Protein AF-A0A838T3E6-F1 (afdb_monomer_lite)

Radius of gyration: 17.95 Å; chains: 1; bounding box: 44×39×53 Å

Sequence (162 aa):
MADTSLSVRGGIWSLLRYSADQRGIPEKSTWYDLVNPKTDVSGIANLKAVFGSNFITTTMRNWTAANYMDDAGVPNTPAAFTHPSWNTRSVETFVNGTGGNPGTTFPLKTTPLLTAPVTATLADGGAAYLRFAVDAGKVGGATVKGPAALPSTFSIIVIRTK

Foldseek 3Di:
DDDPDPVSVVVVVLLLLLLLVVQPDDSVVLVCQLVDDDPPQDDVSSVCVRSHVCCQQQSLVLSQQLLDPEPPQAPPDDPSSHRVVDDQQVVCQVVVPPPPDNDDDRPQDEAEDDPDDDDDDADRSGDHHYDYDADPPGDDDDDDDDPDPDDPSDDDDDGDRD

pLDDT: mean 86.21, std 12.11, range [39.0, 97.0]

Structure (mmCIF, N/CA/C/O backbone):
data_AF-A0A838T3E6-F1
#
_entry.id   AF-A0A838T3E6-F1
#
loop_
_atom_site.group_PDB
_atom_site.id
_atom_site.type_symbol
_atom_site.label_atom_id
_atom_site.label_alt_id
_atom_site.label_comp_id
_atom_site.label_asym_id
_atom_site.label_entity_id
_atom_site.label_seq_id
_atom_site.pdbx_PDB_ins_code
_atom_site.Cartn_x
_atom_site.Cartn_y
_atom_site.Cartn_z
_atom_site.occupancy
_atom_site.B_iso_or_equiv
_atom_site.auth_seq_id
_atom_site.auth_comp_id
_atom_site.auth_asym_id
_atom_site.auth_atom_id
_atom_site.pdbx_PDB_model_num
ATOM 1 N N . MET A 1 1 ? 6.193 13.647 17.504 1.00 41.47 1 MET A N 1
ATOM 2 C CA . MET A 1 1 ? 4.887 14.250 17.152 1.00 41.47 1 MET A CA 1
ATOM 3 C C . MET A 1 1 ? 4.511 13.748 15.767 1.00 41.47 1 MET A C 1
ATOM 5 O O . MET A 1 1 ? 5.421 13.586 14.964 1.00 41.47 1 MET A O 1
ATOM 9 N N . ALA A 1 2 ? 3.242 13.426 15.502 1.00 57.50 2 ALA A N 1
ATOM 10 C CA . ALA A 1 2 ? 2.825 13.003 14.163 1.00 57.50 2 ALA A CA 1
ATOM 11 C C . ALA A 1 2 ? 2.948 14.182 13.182 1.00 57.50 2 ALA A C 1
ATOM 13 O O . ALA A 1 2 ? 2.547 15.295 13.525 1.00 57.50 2 ALA A O 1
ATOM 14 N N . ASP A 1 3 ? 3.518 13.944 12.001 1.00 61.69 3 ASP A N 1
ATOM 15 C CA . ASP A 1 3 ? 3.603 14.935 10.925 1.00 61.69 3 ASP A CA 1
ATOM 16 C C . ASP A 1 3 ? 2.181 15.350 10.506 1.00 61.69 3 ASP A C 1
ATOM 18 O O . ASP A 1 3 ? 1.316 14.511 10.247 1.00 61.69 3 ASP A O 1
ATOM 22 N N . THR A 1 4 ? 1.913 16.656 10.526 1.00 68.88 4 THR A N 1
ATOM 23 C CA . THR A 1 4 ? 0.579 17.229 10.318 1.00 68.88 4 THR A CA 1
ATOM 24 C C . THR A 1 4 ? 0.317 17.654 8.878 1.00 68.88 4 THR A C 1
ATOM 26 O O . THR A 1 4 ? -0.774 18.172 8.609 1.00 68.88 4 THR A O 1
ATOM 29 N N . SER A 1 5 ? 1.271 17.438 7.967 1.00 80.94 5 SER A N 1
ATOM 30 C CA . SER A 1 5 ? 1.135 17.797 6.558 1.00 80.94 5 SER A CA 1
ATOM 31 C C . SER A 1 5 ? -0.080 17.125 5.910 1.00 80.94 5 SER A C 1
ATOM 33 O O . SER A 1 5 ? -0.474 16.004 6.251 1.00 80.94 5 SER A O 1
ATOM 35 N N . LEU A 1 6 ? -0.693 17.823 4.950 1.00 72.31 6 LEU A N 1
ATOM 36 C CA . LEU A 1 6 ? -1.863 17.321 4.226 1.00 72.31 6 LEU A CA 1
ATOM 37 C C . LEU A 1 6 ? -1.560 15.985 3.533 1.00 72.31 6 LEU A C 1
ATOM 39 O O . LEU A 1 6 ? -2.392 15.082 3.547 1.00 72.31 6 LEU A O 1
ATOM 43 N N . SER A 1 7 ? -0.343 15.836 3.008 1.00 77.25 7 SER A N 1
ATOM 44 C CA . SER A 1 7 ? 0.131 14.618 2.354 1.00 77.25 7 SER A CA 1
ATOM 45 C C . SER A 1 7 ? 0.144 13.416 3.302 1.00 77.25 7 SER A C 1
ATOM 47 O O . SER A 1 7 ? -0.341 12.346 2.941 1.00 77.25 7 SER A O 1
ATOM 49 N N . VAL A 1 8 ? 0.635 13.587 4.536 1.00 81.06 8 VAL A N 1
ATOM 50 C CA . VAL A 1 8 ? 0.652 12.508 5.537 1.00 81.06 8 VAL A CA 1
ATOM 51 C C . VAL A 1 8 ? -0.767 12.141 5.967 1.00 81.06 8 VAL A C 1
ATOM 53 O O . VAL A 1 8 ? -1.098 10.959 6.048 1.00 81.06 8 VAL A O 1
ATOM 56 N N . ARG A 1 9 ? -1.647 13.131 6.161 1.00 82.94 9 ARG A N 1
ATOM 57 C CA . ARG A 1 9 ? -3.065 12.884 6.479 1.00 82.94 9 ARG A CA 1
ATOM 58 C C . ARG A 1 9 ? -3.790 12.151 5.351 1.00 82.94 9 ARG A C 1
ATOM 60 O O . ARG A 1 9 ? -4.541 11.221 5.632 1.00 82.94 9 ARG A O 1
ATOM 67 N N . GLY A 1 10 ? -3.536 12.530 4.099 1.00 84.44 10 GLY A N 1
ATOM 68 C CA . GLY A 1 10 ? -4.078 11.856 2.918 1.00 84.44 10 GLY A CA 1
ATOM 69 C C . GLY A 1 10 ? -3.602 10.407 2.810 1.00 84.44 10 GLY A C 1
ATOM 70 O O . GLY A 1 10 ? -4.413 9.513 2.581 1.00 84.44 10 GLY A O 1
ATOM 71 N N . GLY A 1 11 ? -2.315 10.154 3.069 1.00 86.62 11 GLY A N 1
ATOM 72 C CA . GLY A 1 11 ? -1.761 8.799 3.123 1.00 86.62 11 GLY A CA 1
ATOM 73 C C . GLY A 1 11 ? -2.401 7.939 4.217 1.00 86.62 11 GLY A C 1
ATOM 74 O O . GLY A 1 11 ? -2.816 6.812 3.950 1.00 86.62 11 GLY A O 1
ATOM 75 N N . ILE A 1 12 ? -2.556 8.486 5.429 1.00 89.25 12 ILE A N 1
ATOM 76 C CA . ILE A 1 12 ? -3.241 7.802 6.538 1.00 89.25 12 ILE A CA 1
ATOM 77 C C . ILE A 1 12 ? -4.697 7.503 6.170 1.00 89.25 12 ILE A C 1
ATOM 79 O O . ILE A 1 12 ? -5.159 6.383 6.379 1.00 89.25 12 ILE A O 1
ATOM 83 N N . TRP A 1 13 ? -5.416 8.475 5.604 1.00 89.50 13 TRP A N 1
ATOM 84 C CA . TRP A 1 13 ? -6.802 8.281 5.187 1.00 89.50 13 TRP A CA 1
ATOM 85 C C . TRP A 1 13 ? -6.933 7.192 4.119 1.00 89.50 13 TRP A C 1
ATOM 87 O O . TRP A 1 13 ? -7.770 6.305 4.261 1.00 89.50 13 TRP A O 1
ATOM 97 N N . SER A 1 14 ? -6.066 7.203 3.102 1.00 90.62 14 SER A N 1
ATOM 98 C CA . SER A 1 14 ? -6.034 6.166 2.064 1.00 90.62 14 SER A CA 1
ATOM 99 C C . SER A 1 14 ? -5.807 4.773 2.658 1.00 90.62 14 SER A C 1
ATOM 101 O O . SER A 1 14 ? -6.549 3.845 2.338 1.00 90.62 14 SER A O 1
ATOM 103 N N . LEU A 1 15 ? -4.844 4.627 3.577 1.00 93.06 15 LEU A N 1
ATOM 104 C CA . LEU A 1 15 ? -4.582 3.353 4.248 1.00 93.06 15 LEU A CA 1
ATOM 105 C C . LEU A 1 15 ? -5.786 2.882 5.073 1.00 93.06 15 LEU A C 1
ATOM 107 O O . LEU A 1 15 ? -6.161 1.712 4.996 1.00 93.06 15 LEU A O 1
ATOM 111 N N . LEU A 1 16 ? -6.399 3.768 5.863 1.00 94.19 16 LEU A N 1
ATOM 112 C CA . LEU A 1 16 ? -7.564 3.423 6.681 1.00 94.19 16 LEU A CA 1
ATOM 113 C C . LEU A 1 16 ? -8.772 3.046 5.821 1.00 94.19 16 LEU A C 1
ATOM 115 O O . LEU A 1 16 ? -9.461 2.080 6.144 1.00 94.19 16 LEU A O 1
ATOM 119 N N . ARG A 1 17 ? -9.006 3.767 4.720 1.00 93.81 17 ARG A N 1
ATOM 120 C CA . ARG A 1 17 ? -10.094 3.488 3.779 1.00 93.81 17 ARG A CA 1
ATOM 121 C C . ARG A 1 17 ? -9.926 2.121 3.129 1.00 93.81 17 ARG A C 1
ATOM 123 O O . ARG A 1 17 ? -10.839 1.306 3.208 1.00 93.81 17 ARG A O 1
ATOM 130 N N . TYR A 1 18 ? -8.738 1.848 2.590 1.00 95.06 18 TYR A N 1
ATOM 131 C CA . TYR A 1 18 ? -8.383 0.531 2.066 1.00 95.06 18 TYR A CA 1
ATOM 132 C C . TYR A 1 18 ? -8.593 -0.559 3.125 1.00 95.06 18 TYR A C 1
ATOM 134 O O . TYR A 1 18 ? -9.220 -1.580 2.871 1.00 95.06 18 TYR A O 1
ATOM 142 N N . SER A 1 19 ? -8.122 -0.330 4.351 1.00 95.38 19 SER A N 1
ATOM 143 C CA . SER A 1 19 ? -8.238 -1.314 5.433 1.00 95.38 19 SER A CA 1
ATOM 144 C C . SER A 1 19 ? -9.692 -1.588 5.824 1.00 95.38 19 SER A C 1
ATOM 146 O O . SER A 1 19 ? -10.027 -2.721 6.162 1.00 95.38 19 SER A O 1
ATOM 148 N N . ALA A 1 20 ? -10.557 -0.572 5.766 1.00 95.19 20 ALA A N 1
ATOM 149 C CA . ALA A 1 20 ? -11.988 -0.723 5.994 1.00 95.19 20 ALA A CA 1
ATOM 150 C C . ALA A 1 20 ? -12.663 -1.536 4.880 1.00 95.19 20 ALA A C 1
ATOM 152 O O . ALA A 1 20 ? -13.423 -2.450 5.199 1.00 95.19 20 ALA A O 1
ATOM 153 N N . ASP A 1 21 ? -12.324 -1.274 3.612 1.00 93.81 21 ASP A N 1
ATOM 154 C CA . ASP A 1 21 ? -12.831 -2.035 2.460 1.00 93.81 21 ASP A CA 1
ATOM 155 C C . ASP A 1 21 ? -12.475 -3.524 2.575 1.00 93.81 21 ASP A C 1
ATOM 157 O O . ASP A 1 21 ? -13.315 -4.399 2.372 1.00 93.81 21 ASP A O 1
ATOM 161 N N . GLN A 1 22 ? -11.235 -3.819 2.971 1.00 93.75 22 GLN A N 1
ATOM 162 C CA . GLN A 1 22 ? -10.742 -5.192 3.094 1.00 93.75 22 GLN A CA 1
ATOM 163 C C . GLN A 1 22 ? -11.254 -5.919 4.349 1.00 93.75 22 GLN A C 1
ATOM 165 O O . GLN A 1 22 ? -11.113 -7.138 4.449 1.00 93.75 22 GLN A O 1
ATOM 170 N N . ARG A 1 23 ? -11.848 -5.210 5.322 1.00 92.31 23 ARG A N 1
ATOM 171 C CA . ARG A 1 23 ? -12.344 -5.824 6.566 1.00 92.31 23 ARG A CA 1
ATOM 172 C C . ARG A 1 23 ? -13.594 -6.681 6.335 1.00 92.31 23 ARG A C 1
ATOM 174 O O . ARG A 1 23 ? -13.851 -7.587 7.123 1.00 92.31 23 ARG A O 1
ATOM 181 N N . GLY A 1 24 ? -14.370 -6.403 5.284 1.00 87.69 24 GLY A N 1
ATOM 182 C CA . GLY A 1 24 ? -15.539 -7.207 4.903 1.00 87.69 24 GLY A CA 1
ATOM 183 C C . GLY A 1 24 ? -16.729 -7.127 5.870 1.00 87.69 24 GLY A C 1
ATOM 184 O O . GLY A 1 24 ? -17.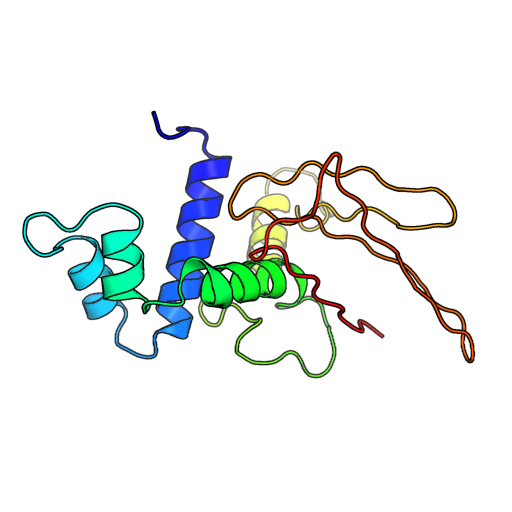614 -7.977 5.819 1.00 87.69 24 GLY A O 1
ATOM 185 N N . ILE A 1 25 ? -16.762 -6.123 6.752 1.00 92.19 25 ILE A N 1
ATOM 186 C CA . ILE A 1 25 ? -17.889 -5.841 7.656 1.00 92.19 25 ILE A CA 1
ATOM 187 C C . ILE A 1 25 ? -18.436 -4.428 7.396 1.00 92.19 25 ILE A C 1
ATOM 189 O O . ILE A 1 25 ? -17.746 -3.627 6.761 1.00 92.19 25 ILE A O 1
ATOM 193 N N . PRO A 1 26 ? -19.630 -4.070 7.911 1.00 93.56 26 PRO A N 1
ATOM 194 C CA . PRO A 1 26 ? -20.174 -2.729 7.726 1.00 93.56 26 PRO A CA 1
ATOM 195 C C . PRO A 1 26 ? -19.209 -1.633 8.190 1.00 93.56 26 PRO A C 1
ATOM 197 O O . PRO A 1 26 ? -18.723 -1.657 9.323 1.00 93.56 26 PRO A O 1
ATOM 200 N N . GLU A 1 27 ? -18.993 -0.626 7.342 1.00 91.50 27 GLU A N 1
ATOM 201 C CA . GLU A 1 27 ? -18.064 0.479 7.616 1.00 91.50 27 GLU A CA 1
ATOM 202 C C . GLU A 1 27 ? -18.360 1.188 8.937 1.00 91.50 27 GLU A C 1
ATOM 204 O O . GLU A 1 27 ? -17.441 1.539 9.668 1.00 91.50 27 GLU A O 1
ATOM 209 N N . LYS A 1 28 ? -19.643 1.348 9.289 1.00 94.56 28 LYS A N 1
ATOM 210 C CA . LYS A 1 28 ? -20.054 1.934 10.571 1.00 94.56 28 LYS A CA 1
ATOM 211 C C . LYS A 1 28 ? -19.411 1.210 11.754 1.00 94.56 28 LYS A C 1
ATOM 213 O O . LYS A 1 28 ? -18.892 1.871 12.647 1.00 94.56 28 LYS A O 1
ATOM 218 N N . SER A 1 29 ? -19.443 -0.121 11.757 1.00 95.75 29 SER A N 1
ATOM 219 C CA . SER A 1 29 ? -18.808 -0.927 12.802 1.00 95.75 29 SER A CA 1
ATOM 220 C C . SER A 1 29 ? -17.294 -0.750 12.768 1.00 95.75 29 SER A C 1
ATOM 222 O O . SER A 1 29 ? -16.671 -0.596 13.812 1.00 95.75 29 SER A O 1
ATOM 224 N N . THR A 1 30 ? -16.708 -0.667 11.570 1.00 95.19 30 THR A N 1
ATOM 225 C 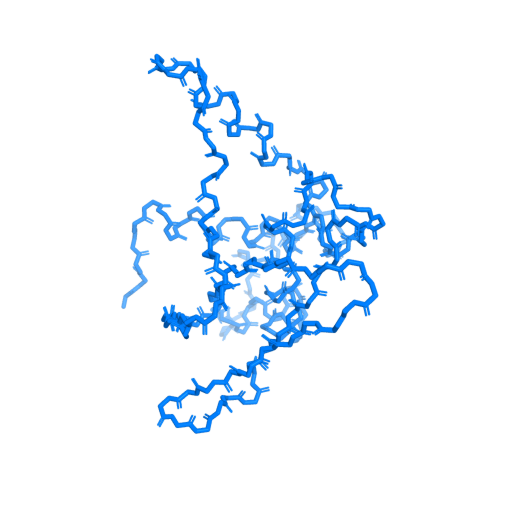CA . THR A 1 30 ? -15.274 -0.416 11.411 1.00 95.19 30 THR A CA 1
ATOM 226 C C . THR A 1 30 ? -14.813 0.887 12.032 1.00 95.19 30 THR A C 1
ATOM 228 O O . THR A 1 30 ? -13.878 0.892 12.834 1.00 95.19 30 THR A O 1
ATOM 231 N N . TRP A 1 31 ? -15.479 1.983 11.693 1.00 95.50 31 TRP A N 1
ATOM 232 C CA . TRP A 1 31 ? -15.139 3.294 12.222 1.00 95.50 31 TRP A CA 1
ATOM 233 C C . TRP A 1 31 ? -15.454 3.398 13.710 1.00 95.50 31 TRP A C 1
ATOM 235 O O . TRP A 1 31 ? -14.657 3.978 14.444 1.00 95.50 31 TRP A O 1
ATOM 245 N N . TYR A 1 32 ? -16.555 2.790 14.165 1.00 97.00 32 TYR A N 1
ATOM 246 C CA . TYR A 1 32 ? -16.910 2.741 15.581 1.00 97.00 32 TYR A CA 1
ATOM 247 C C . TYR A 1 32 ? -15.829 2.047 16.416 1.00 97.00 32 TYR A C 1
ATOM 249 O O . TYR A 1 32 ? -15.383 2.631 17.401 1.00 97.00 32 TYR A O 1
ATOM 257 N N . ASP A 1 33 ? -15.367 0.862 16.008 1.00 95.62 33 ASP A N 1
ATOM 258 C CA . ASP A 1 33 ? -14.310 0.134 16.723 1.00 95.62 33 ASP A CA 1
ATOM 259 C C . ASP A 1 33 ? -12.995 0.925 16.745 1.00 95.62 33 ASP A C 1
ATOM 261 O O . ASP A 1 33 ? -12.290 0.942 17.751 1.00 95.62 33 ASP A O 1
ATOM 265 N N . LEU A 1 34 ? -12.670 1.606 15.639 1.00 95.38 34 LEU A N 1
ATOM 266 C CA . LEU A 1 34 ? -11.433 2.373 15.510 1.00 95.38 34 LEU A CA 1
ATOM 267 C C . LEU A 1 34 ? -11.387 3.583 16.446 1.00 95.38 34 LEU A C 1
ATOM 269 O O . LEU A 1 34 ? -10.334 3.852 17.026 1.00 95.38 34 LEU A O 1
ATOM 273 N N . VAL A 1 35 ? -12.494 4.318 16.586 1.00 95.69 35 VAL A N 1
ATOM 274 C CA . VAL A 1 35 ? -12.538 5.532 17.423 1.00 95.69 35 VAL A CA 1
ATOM 275 C C . VAL A 1 35 ? -12.960 5.266 18.868 1.00 95.69 35 VAL A C 1
ATOM 277 O O . VAL A 1 35 ? -12.781 6.144 19.706 1.00 95.69 35 VAL A O 1
ATOM 280 N N . ASN A 1 36 ? -13.459 4.063 19.177 1.00 96.62 36 ASN A N 1
ATOM 281 C CA . ASN A 1 36 ? -13.818 3.635 20.532 1.00 96.62 36 ASN A CA 1
ATOM 282 C C . ASN A 1 36 ? -12.998 2.406 20.983 1.00 96.62 36 ASN A C 1
ATOM 284 O O . ASN A 1 36 ? -13.578 1.355 21.274 1.00 96.62 36 ASN A O 1
ATOM 288 N N . PRO A 1 37 ? -11.654 2.493 21.040 1.00 94.94 37 PRO A N 1
ATOM 289 C CA . PRO A 1 37 ? -10.836 1.376 21.493 1.00 94.94 37 PRO A CA 1
ATOM 290 C C . PRO A 1 37 ? -11.059 1.069 22.981 1.00 94.94 37 PRO A C 1
ATOM 292 O O . PRO A 1 37 ? -11.459 1.931 23.765 1.00 94.94 37 PRO A O 1
ATOM 295 N N . LYS A 1 38 ? -10.740 -0.167 23.391 1.00 92.50 38 LYS A N 1
ATOM 296 C CA . LYS A 1 38 ? -10.656 -0.535 24.816 1.00 92.50 38 LYS A CA 1
ATOM 297 C C . LYS A 1 38 ? -9.639 0.354 25.540 1.00 92.50 38 LYS A C 1
ATOM 299 O O . LYS A 1 38 ? -8.675 0.818 24.929 1.00 92.50 38 LYS A O 1
ATOM 304 N N . THR A 1 39 ? -9.818 0.519 26.850 1.00 90.75 39 THR A N 1
ATOM 305 C CA . THR A 1 39 ? -8.848 1.200 27.718 1.00 90.75 39 THR A CA 1
ATOM 306 C C . THR A 1 39 ? -7.439 0.645 27.477 1.00 90.75 39 THR A C 1
ATOM 308 O O . THR A 1 39 ? -7.267 -0.563 27.318 1.00 90.75 39 THR A O 1
ATOM 311 N N . ASP A 1 40 ? -6.457 1.542 27.378 1.00 91.00 40 ASP A N 1
ATOM 312 C CA . ASP A 1 40 ? -5.036 1.257 27.117 1.00 91.00 40 ASP A CA 1
ATOM 313 C C . ASP A 1 40 ? -4.683 0.708 25.719 1.00 91.00 40 ASP A C 1
ATOM 315 O O . ASP A 1 40 ? -3.523 0.395 25.443 1.00 91.00 40 ASP A O 1
ATOM 319 N N . VAL A 1 41 ? -5.636 0.656 24.780 1.00 94.81 41 VAL A N 1
ATOM 320 C CA . VAL A 1 41 ? -5.374 0.281 23.382 1.00 94.81 41 VAL A CA 1
ATOM 321 C C . VAL A 1 41 ? -5.269 1.534 22.511 1.00 94.81 41 VAL A C 1
ATOM 323 O O . VAL A 1 41 ? -6.246 2.236 22.273 1.00 94.81 41 VAL A O 1
ATOM 326 N N . SER A 1 42 ? -4.074 1.822 21.989 1.00 93.25 42 SER A N 1
ATOM 327 C CA . SER A 1 42 ? -3.832 3.000 21.143 1.00 93.25 42 SER A CA 1
ATOM 328 C C . SER A 1 42 ? -2.823 2.735 20.019 1.00 93.25 42 SER A C 1
ATOM 330 O O . SER A 1 42 ? -2.141 1.707 19.986 1.00 93.25 42 SER A O 1
ATOM 332 N N . GLY A 1 43 ? -2.761 3.648 19.043 1.00 90.06 43 GLY A N 1
ATOM 333 C CA . GLY A 1 43 ? -1.806 3.588 17.932 1.00 90.06 43 GLY A CA 1
ATOM 334 C C . GLY A 1 43 ? -1.864 2.273 17.146 1.00 90.06 43 GLY A C 1
ATOM 335 O O . GLY A 1 43 ? -2.938 1.801 16.774 1.00 90.06 43 GLY A O 1
ATOM 336 N N . ILE A 1 44 ? -0.700 1.657 16.909 1.00 90.50 44 ILE A N 1
ATOM 337 C CA . ILE A 1 44 ? -0.584 0.387 16.168 1.00 90.50 44 ILE A CA 1
ATOM 338 C C . ILE A 1 44 ? -1.344 -0.753 16.861 1.00 90.50 44 ILE A C 1
ATOM 340 O O . ILE A 1 44 ? -1.870 -1.627 16.174 1.00 90.50 44 ILE A O 1
ATOM 344 N N . ALA A 1 45 ? -1.432 -0.759 18.197 1.00 95.25 45 ALA A N 1
ATOM 345 C CA . ALA A 1 45 ? -2.185 -1.787 18.915 1.00 95.25 45 ALA A CA 1
ATOM 346 C C . ALA A 1 45 ? -3.684 -1.707 18.588 1.00 95.25 45 ALA A C 1
ATOM 348 O O . ALA A 1 45 ? -4.305 -2.740 18.349 1.00 95.25 45 ALA A O 1
ATOM 349 N N . ASN A 1 46 ? -4.231 -0.491 18.477 1.00 96.00 46 ASN A N 1
ATOM 350 C CA . ASN A 1 46 ? -5.609 -0.283 18.032 1.00 96.00 46 ASN A CA 1
ATOM 351 C C . ASN A 1 46 ? -5.806 -0.734 16.577 1.00 96.00 46 ASN A C 1
ATOM 353 O O . ASN A 1 46 ? -6.697 -1.526 16.287 1.00 96.00 46 ASN A O 1
ATOM 357 N N . LEU A 1 47 ? -4.909 -0.333 15.669 1.00 94.94 47 LEU A N 1
ATOM 358 C CA . LEU A 1 47 ? -4.983 -0.750 14.261 1.00 94.94 47 LEU A CA 1
ATOM 359 C C . LEU A 1 47 ? -4.966 -2.277 14.110 1.00 94.94 47 LEU A C 1
ATOM 361 O O . LEU A 1 47 ? -5.749 -2.828 13.342 1.00 94.94 47 LEU A O 1
ATOM 365 N N . LYS A 1 48 ? -4.128 -2.976 14.884 1.00 95.38 48 LYS A N 1
ATOM 366 C CA . LYS A 1 48 ? -4.092 -4.444 14.904 1.00 95.38 48 LYS A CA 1
ATOM 367 C C . LYS A 1 48 ? -5.349 -5.069 15.511 1.00 95.38 48 LYS A C 1
ATOM 369 O O . LYS A 1 48 ? -5.761 -6.135 15.063 1.00 95.38 48 LYS A O 1
ATOM 374 N N . ALA A 1 49 ? -5.951 -4.437 16.517 1.00 95.38 49 ALA A N 1
ATOM 375 C CA . ALA A 1 49 ? -7.194 -4.916 17.116 1.00 95.38 49 ALA A CA 1
ATOM 376 C C . ALA A 1 49 ? -8.377 -4.817 16.136 1.00 95.38 49 ALA A C 1
ATOM 378 O O . ALA A 1 49 ? -9.204 -5.722 16.084 1.00 95.38 49 ALA A O 1
ATOM 379 N N . VAL A 1 50 ? -8.427 -3.748 15.335 1.00 95.69 50 VAL A N 1
ATOM 380 C CA . VAL A 1 50 ? -9.523 -3.467 14.393 1.00 95.69 50 VAL A CA 1
ATOM 381 C C . VAL A 1 50 ? -9.348 -4.207 13.066 1.00 95.69 50 VAL A C 1
ATOM 383 O O . VAL A 1 50 ? -10.291 -4.815 12.563 1.00 95.69 50 VAL A O 1
ATOM 386 N N . PHE A 1 51 ? -8.145 -4.165 12.491 1.00 94.94 51 PHE A N 1
ATOM 387 C CA . PHE A 1 51 ? -7.861 -4.655 11.136 1.00 94.94 51 PHE A CA 1
ATOM 388 C C . PHE A 1 51 ? -7.077 -5.978 11.108 1.00 94.94 51 PHE A C 1
ATOM 390 O O . PHE A 1 51 ? -6.713 -6.463 10.038 1.00 94.94 51 PHE A O 1
ATOM 397 N N . GLY A 1 52 ? -6.816 -6.569 12.275 1.00 94.00 52 GLY A N 1
ATOM 398 C CA . GLY A 1 52 ? -6.123 -7.846 12.425 1.00 94.00 52 GLY A CA 1
ATOM 399 C C . GLY A 1 52 ? 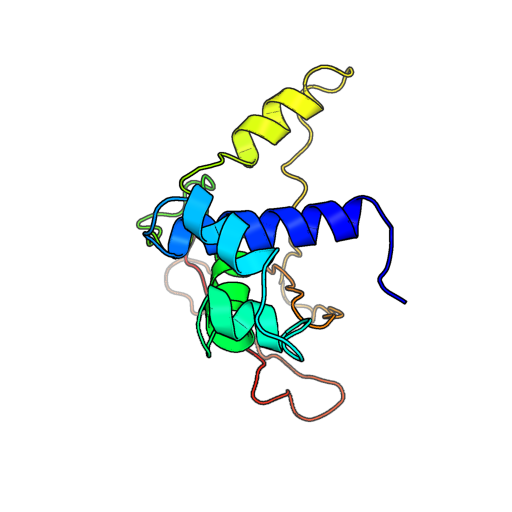-4.634 -7.716 12.762 1.00 94.00 52 GLY A C 1
ATOM 400 O O . GLY A 1 52 ? -3.955 -6.742 12.433 1.00 94.00 52 GLY A O 1
ATOM 401 N N . SER A 1 53 ? -4.089 -8.750 13.407 1.00 93.19 53 SER A N 1
ATOM 402 C CA . SER A 1 53 ? -2.705 -8.779 13.914 1.00 93.19 53 SER A CA 1
ATOM 403 C C . SER A 1 53 ? -1.639 -8.561 12.831 1.00 93.19 53 SER A C 1
ATOM 405 O O . SER A 1 53 ? -0.581 -7.988 13.108 1.00 93.19 53 SER A O 1
ATOM 407 N N . ASN A 1 54 ? -1.950 -8.953 11.593 1.00 90.06 54 ASN A N 1
ATOM 408 C CA . ASN A 1 54 ? -1.095 -8.823 10.415 1.00 90.06 54 ASN A CA 1
ATOM 409 C C . ASN A 1 54 ? -1.237 -7.472 9.692 1.00 90.06 54 ASN A C 1
ATOM 411 O O . ASN A 1 54 ? -0.766 -7.339 8.564 1.00 90.06 54 ASN A O 1
ATOM 415 N N . PHE A 1 55 ? -1.849 -6.460 10.320 1.00 91.69 55 PHE A N 1
ATOM 416 C CA . PHE A 1 55 ? -2.049 -5.138 9.720 1.00 91.69 55 PHE A CA 1
ATOM 417 C C . PHE A 1 55 ? -0.764 -4.559 9.100 1.00 91.69 55 PHE A C 1
ATOM 419 O O . PHE A 1 55 ? -0.750 -4.165 7.937 1.00 91.69 55 PHE A O 1
ATOM 426 N N . ILE A 1 56 ? 0.348 -4.591 9.843 1.00 88.12 56 ILE A N 1
ATOM 427 C CA . ILE A 1 56 ? 1.633 -4.035 9.385 1.00 88.12 56 ILE A CA 1
ATOM 428 C C . ILE A 1 56 ? 2.256 -4.865 8.251 1.00 88.12 56 ILE A C 1
ATOM 430 O O . ILE A 1 56 ? 2.826 -4.312 7.319 1.00 88.12 56 ILE A O 1
ATOM 434 N N . THR A 1 57 ? 2.165 -6.195 8.313 1.00 87.56 57 THR A N 1
ATOM 435 C CA . THR A 1 57 ? 2.889 -7.091 7.391 1.00 87.56 57 THR A CA 1
ATOM 436 C C . THR A 1 57 ? 2.102 -7.433 6.129 1.00 87.56 57 THR A C 1
ATOM 438 O O . THR A 1 57 ? 2.693 -7.740 5.095 1.00 87.56 57 THR A O 1
ATOM 441 N N . THR A 1 58 ? 0.771 -7.406 6.207 1.00 90.50 58 THR A N 1
ATOM 442 C CA . THR A 1 58 ? -0.127 -7.822 5.126 1.00 90.50 58 THR A CA 1
ATOM 443 C C . THR A 1 58 ? -0.965 -6.659 4.629 1.00 90.50 58 THR A C 1
ATOM 445 O O . THR A 1 58 ? -0.882 -6.339 3.449 1.00 90.50 58 THR A O 1
ATOM 448 N N . THR A 1 59 ? -1.726 -5.990 5.498 1.00 93.06 59 THR A N 1
ATOM 449 C CA . THR A 1 59 ? -2.645 -4.924 5.066 1.00 93.06 59 THR A CA 1
ATOM 450 C C . THR A 1 59 ? -1.885 -3.745 4.470 1.00 93.06 59 THR A C 1
ATOM 452 O O . THR A 1 59 ? -2.176 -3.347 3.349 1.00 93.06 59 THR A O 1
ATOM 455 N N . MET A 1 60 ? -0.845 -3.245 5.145 1.00 91.56 60 MET A N 1
ATOM 456 C CA . MET A 1 60 ? -0.025 -2.151 4.608 1.00 91.56 60 MET A CA 1
ATOM 457 C C . MET A 1 60 ? 0.700 -2.543 3.315 1.00 91.56 60 MET A C 1
ATOM 459 O O . MET A 1 60 ? 0.761 -1.750 2.382 1.00 91.56 60 MET A O 1
ATOM 463 N N . ARG A 1 61 ? 1.212 -3.776 3.226 1.00 91.94 61 ARG A N 1
ATOM 464 C CA . ARG A 1 61 ? 1.860 -4.292 2.010 1.00 91.94 61 ARG A CA 1
ATOM 465 C C . ARG A 1 61 ? 0.880 -4.382 0.835 1.00 91.94 61 ARG A C 1
ATOM 467 O O . ARG A 1 61 ? 1.224 -4.057 -0.295 1.00 91.94 61 ARG A O 1
ATOM 474 N N . ASN A 1 62 ? -0.334 -4.857 1.079 1.00 94.50 62 ASN A N 1
ATOM 475 C CA . ASN A 1 62 ? -1.333 -4.972 0.027 1.00 94.50 62 ASN A CA 1
ATOM 476 C C . ASN A 1 62 ? -1.881 -3.588 -0.368 1.00 94.50 62 ASN A C 1
ATOM 478 O O . ASN A 1 62 ? -2.111 -3.355 -1.549 1.00 94.50 62 ASN A O 1
ATOM 482 N N . TRP A 1 63 ? -1.992 -2.650 0.579 1.00 94.19 63 TRP A N 1
ATOM 483 C CA . TRP A 1 63 ? -2.317 -1.247 0.308 1.00 94.19 63 TRP A CA 1
ATOM 484 C C . TRP A 1 63 ? -1.286 -0.580 -0.613 1.00 94.19 63 TRP A C 1
ATOM 486 O O . TRP A 1 63 ? -1.659 0.079 -1.582 1.00 94.19 63 TRP A O 1
ATOM 496 N N . THR A 1 64 ? 0.017 -0.781 -0.369 1.00 92.62 64 THR A N 1
ATOM 497 C CA . THR A 1 64 ? 1.057 -0.227 -1.253 1.00 92.62 64 THR A CA 1
ATOM 498 C C . THR A 1 64 ? 0.989 -0.832 -2.655 1.00 92.62 64 THR A C 1
ATOM 500 O O . THR A 1 64 ? 1.147 -0.104 -3.632 1.00 92.62 64 THR A O 1
ATOM 503 N N . ALA A 1 65 ? 0.671 -2.124 -2.789 1.00 93.44 65 ALA A N 1
ATOM 504 C CA . ALA A 1 65 ? 0.389 -2.726 -4.093 1.00 93.44 65 ALA A CA 1
ATOM 505 C C . ALA A 1 65 ? -0.864 -2.120 -4.752 1.00 93.44 65 ALA A C 1
ATOM 507 O O . ALA A 1 65 ? -0.813 -1.760 -5.929 1.00 93.44 65 ALA A O 1
ATOM 508 N N . ALA A 1 66 ? -1.953 -1.951 -3.994 1.00 94.31 66 ALA A N 1
ATOM 509 C CA . ALA A 1 66 ? -3.217 -1.398 -4.478 1.00 94.31 66 ALA A CA 1
ATOM 510 C C . ALA A 1 66 ? -3.059 0.026 -5.023 1.00 94.31 66 ALA A C 1
ATOM 512 O O . ALA A 1 66 ? -3.576 0.332 -6.091 1.00 94.31 66 ALA A O 1
ATOM 513 N N . ASN A 1 67 ? -2.258 0.870 -4.362 1.00 91.56 67 ASN A N 1
ATOM 514 C CA . ASN A 1 67 ? -1.951 2.225 -4.837 1.00 91.56 67 ASN A CA 1
ATOM 515 C C . ASN A 1 67 ? -1.393 2.254 -6.269 1.00 91.56 67 ASN A C 1
ATOM 517 O O . ASN A 1 67 ? -1.597 3.234 -6.984 1.00 91.56 67 ASN A O 1
ATOM 521 N N . TYR A 1 68 ? -0.681 1.202 -6.692 1.00 90.56 68 TYR A N 1
ATOM 522 C CA . TYR A 1 68 ? -0.195 1.076 -8.062 1.00 90.56 68 TYR A CA 1
ATOM 523 C C . TYR A 1 68 ? -1.161 0.312 -8.969 1.00 90.56 68 TYR A C 1
ATOM 525 O O . TYR A 1 68 ? -1.417 0.771 -10.080 1.00 90.56 68 TYR A O 1
ATOM 533 N N . MET A 1 69 ? -1.631 -0.860 -8.538 1.00 92.25 69 MET A N 1
ATOM 534 C CA . MET A 1 69 ? -2.334 -1.823 -9.394 1.00 92.25 69 MET A CA 1
ATOM 535 C C . MET A 1 69 ? -3.765 -1.417 -9.717 1.00 92.25 69 MET A C 1
ATOM 537 O O . MET A 1 69 ? -4.234 -1.691 -10.825 1.00 92.25 69 MET A O 1
ATOM 541 N N . ASP A 1 70 ? -4.442 -0.787 -8.764 1.00 91.25 70 ASP A N 1
ATOM 542 C CA . ASP A 1 70 ? -5.854 -0.480 -8.896 1.00 91.25 70 ASP A CA 1
ATOM 543 C C . ASP A 1 70 ? -6.096 0.517 -10.031 1.00 91.25 70 ASP A C 1
ATOM 545 O O . ASP A 1 70 ? -5.339 1.482 -10.218 1.00 91.25 70 ASP A O 1
ATOM 549 N N . ASP A 1 71 ? -7.108 0.221 -10.847 1.00 86.94 71 ASP A N 1
ATOM 550 C CA . ASP A 1 71 ? -7.492 0.988 -12.038 1.00 86.94 71 ASP A CA 1
ATOM 551 C C . ASP A 1 71 ? -6.355 1.257 -13.053 1.00 86.94 71 ASP A C 1
ATOM 553 O O . ASP A 1 71 ? -6.480 2.093 -13.948 1.00 86.94 71 ASP A O 1
ATOM 557 N N . ALA A 1 72 ? -5.221 0.555 -12.951 1.00 87.50 72 ALA A N 1
ATOM 558 C CA . ALA A 1 72 ? -4.038 0.788 -13.785 1.00 87.50 72 ALA A CA 1
ATOM 559 C C . ALA A 1 72 ? -4.025 -0.026 -15.090 1.00 87.50 72 ALA A C 1
ATOM 561 O O . ALA A 1 72 ? -3.046 0.021 -15.835 1.00 87.50 72 ALA A O 1
ATOM 562 N N . GLY A 1 73 ? -5.077 -0.812 -15.341 1.00 86.94 73 GLY A N 1
ATOM 563 C CA . GLY A 1 73 ? -5.149 -1.741 -16.471 1.00 86.94 73 GLY A CA 1
ATOM 564 C C . GLY A 1 73 ? -4.229 -2.959 -16.334 1.00 86.94 73 GLY A C 1
ATOM 565 O O . GLY A 1 73 ? -3.915 -3.599 -17.334 1.00 86.94 73 GLY A O 1
ATOM 566 N N . VAL A 1 74 ? -3.774 -3.282 -15.116 1.00 89.94 74 VAL A N 1
ATOM 567 C CA . VAL A 1 74 ? -2.984 -4.493 -14.858 1.00 89.94 74 VAL A CA 1
ATOM 568 C C . VAL A 1 74 ? -3.886 -5.727 -15.022 1.00 89.94 74 VAL A C 1
ATOM 570 O O . VAL A 1 74 ? -4.939 -5.793 -14.383 1.00 89.94 74 VAL A O 1
ATOM 573 N N . PRO A 1 75 ? -3.519 -6.710 -15.865 1.00 88.31 75 PRO A N 1
ATOM 574 C CA . PRO A 1 75 ? -4.333 -7.907 -16.050 1.00 88.31 75 PRO A CA 1
ATOM 575 C C . PRO A 1 75 ? -4.445 -8.733 -14.764 1.00 88.31 75 PRO A C 1
ATOM 577 O O . PRO A 1 75 ? -3.456 -8.926 -14.058 1.00 88.31 75 PRO A O 1
ATOM 580 N N . ASN A 1 76 ? -5.630 -9.295 -14.509 1.00 89.75 76 ASN A N 1
ATOM 581 C CA . ASN A 1 76 ? -5.892 -10.213 -13.393 1.00 89.75 76 ASN A CA 1
ATOM 582 C C . ASN A 1 76 ? -5.539 -9.645 -12.002 1.00 89.75 76 ASN A C 1
ATOM 584 O O . ASN A 1 76 ? -5.073 -10.392 -11.140 1.00 89.75 76 ASN A O 1
ATOM 588 N N . THR A 1 77 ? -5.746 -8.342 -11.771 1.00 92.19 77 THR A N 1
ATOM 589 C CA . THR A 1 77 ? -5.533 -7.719 -10.454 1.00 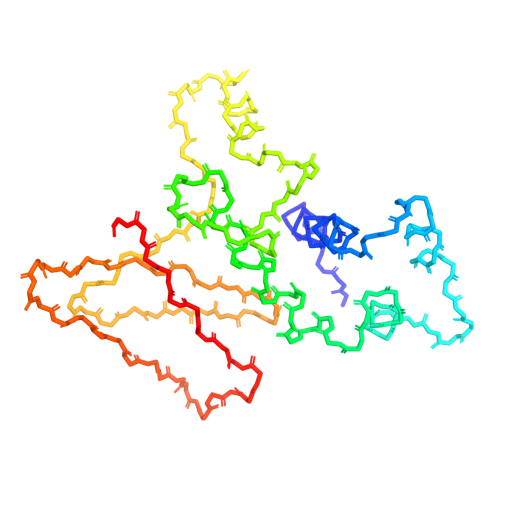92.19 77 THR A CA 1
ATOM 590 C C . THR A 1 77 ? -6.385 -8.408 -9.375 1.00 92.19 77 THR A C 1
ATOM 592 O O . THR A 1 77 ? -7.613 -8.395 -9.468 1.00 92.19 77 THR A O 1
ATOM 595 N N . PRO A 1 78 ? -5.770 -9.010 -8.337 1.00 93.19 78 PRO A N 1
ATOM 596 C CA . PRO A 1 78 ? -6.490 -9.582 -7.201 1.00 93.19 78 PRO A CA 1
ATOM 597 C C . PRO A 1 78 ? -7.280 -8.523 -6.426 1.00 93.19 78 PRO A C 1
ATOM 599 O O . PRO A 1 78 ? -6.793 -7.411 -6.246 1.00 93.19 78 PRO A O 1
ATOM 602 N N . ALA A 1 79 ? -8.424 -8.897 -5.846 1.00 93.69 79 ALA A N 1
ATOM 603 C CA . ALA A 1 79 ? -9.259 -7.995 -5.035 1.00 93.69 79 ALA A CA 1
ATOM 604 C C . ALA A 1 79 ? -8.537 -7.389 -3.810 1.00 93.69 79 ALA A C 1
ATOM 606 O O . ALA A 1 79 ? -8.894 -6.321 -3.325 1.00 93.69 79 ALA A O 1
ATOM 607 N N . ALA A 1 80 ? -7.487 -8.048 -3.312 1.00 94.12 80 ALA A N 1
ATOM 608 C CA . ALA A 1 80 ? -6.649 -7.498 -2.248 1.00 94.12 80 ALA A CA 1
ATOM 609 C C . ALA A 1 80 ? -5.793 -6.304 -2.714 1.00 94.12 80 ALA A C 1
ATOM 611 O O . ALA A 1 80 ? -5.268 -5.575 -1.879 1.00 94.12 80 ALA A O 1
ATOM 612 N N . PHE A 1 81 ? -5.614 -6.112 -4.022 1.00 94.81 81 PHE A N 1
ATOM 613 C CA . PHE A 1 81 ? -4.828 -5.029 -4.619 1.00 94.81 81 PHE A CA 1
ATOM 614 C C . PHE A 1 81 ? -5.718 -4.010 -5.344 1.00 94.81 81 PHE A C 1
ATOM 616 O O . PHE A 1 81 ? -5.265 -3.363 -6.287 1.00 94.81 81 PHE A O 1
ATOM 623 N N . THR A 1 82 ? -6.967 -3.871 -4.896 1.00 93.94 82 THR A N 1
ATOM 624 C CA . THR A 1 82 ? -7.913 -2.856 -5.368 1.00 93.94 82 THR A CA 1
ATOM 625 C C . THR A 1 82 ? -8.407 -1.978 -4.215 1.00 93.94 82 THR A C 1
ATOM 627 O O . THR A 1 82 ? -8.268 -2.348 -3.042 1.00 93.94 82 THR A O 1
ATOM 630 N N . HIS A 1 83 ? -8.994 -0.821 -4.538 1.00 92.56 83 HIS A N 1
ATOM 631 C CA . HIS A 1 83 ? -9.734 0.047 -3.617 1.00 92.56 83 HIS A CA 1
ATOM 632 C C . HIS A 1 83 ? -11.231 0.016 -3.978 1.00 92.56 83 HIS A C 1
ATOM 634 O O . HIS A 1 83 ? -11.710 0.888 -4.702 1.00 92.56 83 HIS A O 1
ATOM 640 N N . PRO A 1 84 ? -12.005 -0.975 -3.489 1.00 89.44 84 PRO A N 1
ATOM 641 C CA . PRO A 1 84 ? -13.397 -1.185 -3.900 1.00 89.44 84 PRO A CA 1
ATOM 642 C C . PRO A 1 84 ? -14.289 0.050 -3.792 1.00 89.44 84 PRO A C 1
ATOM 644 O O . PRO A 1 84 ? -15.175 0.252 -4.620 1.00 89.44 84 PRO A O 1
ATOM 647 N N . SER A 1 85 ? -14.068 0.874 -2.770 1.00 88.06 85 SER A N 1
ATOM 648 C CA . SER A 1 85 ? -14.909 2.039 -2.540 1.00 88.06 85 SER A CA 1
ATOM 649 C C . SER A 1 85 ? -14.504 3.268 -3.359 1.00 88.06 85 SER A C 1
ATOM 651 O O . SER A 1 85 ? -15.316 4.185 -3.487 1.00 88.06 85 SER A O 1
ATOM 653 N N . TRP A 1 86 ? -13.263 3.352 -3.856 1.00 84.94 86 TRP A N 1
ATOM 654 C CA . TRP A 1 86 ? -12.661 4.592 -4.365 1.00 84.94 86 TRP A CA 1
ATOM 655 C C . TRP A 1 86 ? -11.837 4.357 -5.637 1.00 84.94 86 TRP A C 1
ATOM 657 O O . TRP A 1 86 ? -10.793 3.722 -5.589 1.00 84.94 86 TRP A O 1
ATOM 667 N N . ASN A 1 87 ? -12.209 5.012 -6.740 1.00 86.88 87 ASN A N 1
ATOM 668 C CA . ASN A 1 87 ? -11.380 5.053 -7.948 1.00 86.88 87 ASN A CA 1
ATOM 669 C C . ASN A 1 87 ? -10.451 6.279 -7.921 1.00 86.88 87 ASN A C 1
ATOM 671 O O . ASN A 1 87 ? -10.827 7.386 -8.322 1.00 86.88 87 ASN A O 1
ATOM 675 N N . THR A 1 88 ? -9.230 6.095 -7.417 1.00 80.06 88 THR A N 1
ATOM 676 C CA . THR A 1 88 ? -8.271 7.202 -7.233 1.00 80.06 88 THR A CA 1
ATOM 677 C C . THR A 1 88 ? -7.841 7.835 -8.553 1.00 80.06 88 THR A C 1
ATOM 679 O O . THR A 1 88 ? -7.730 9.055 -8.641 1.00 80.06 88 THR A O 1
ATOM 682 N N . ARG A 1 89 ? -7.658 7.040 -9.612 1.00 83.44 89 ARG A N 1
ATOM 683 C CA . ARG A 1 89 ? -7.253 7.547 -10.933 1.00 83.44 89 ARG A CA 1
ATOM 684 C C . ARG A 1 89 ? -8.337 8.420 -11.565 1.00 83.44 89 ARG A C 1
ATOM 686 O O . ARG A 1 89 ? -8.016 9.451 -12.153 1.00 83.44 89 ARG A O 1
ATOM 693 N N . SER A 1 90 ? -9.607 8.053 -11.407 1.00 83.56 90 SER A N 1
ATOM 694 C CA . SER A 1 90 ? -10.755 8.843 -11.855 1.00 83.56 90 SER A CA 1
ATOM 695 C C . SER A 1 90 ? -10.870 10.152 -11.079 1.00 83.56 90 SER A C 1
ATOM 697 O O . SER A 1 90 ? -11.049 11.205 -11.688 1.00 83.56 90 SER A O 1
ATOM 699 N N . VAL A 1 91 ? -10.749 10.105 -9.747 1.00 79.69 91 VAL A N 1
ATOM 700 C CA . VAL A 1 91 ? -10.792 11.310 -8.901 1.00 79.69 91 VAL A CA 1
ATOM 701 C C . VAL A 1 91 ? -9.667 12.269 -9.279 1.00 79.69 91 VAL A C 1
ATOM 703 O O . VAL A 1 91 ? -9.931 13.442 -9.521 1.00 79.69 91 VAL A O 1
ATOM 706 N N . GLU A 1 92 ? -8.436 11.773 -9.409 1.00 76.94 92 GLU A N 1
ATOM 707 C CA . GLU A 1 92 ? -7.281 12.576 -9.823 1.00 76.94 92 GLU A CA 1
ATOM 708 C C . GLU A 1 92 ? -7.466 13.167 -11.222 1.00 76.94 92 GLU A C 1
ATOM 710 O O . GLU A 1 92 ? -7.129 14.325 -11.451 1.00 76.94 92 GLU A O 1
ATOM 715 N N . THR A 1 93 ? -8.058 12.420 -12.156 1.00 73.75 93 THR A N 1
ATOM 716 C CA . THR A 1 93 ? -8.378 12.946 -13.493 1.00 73.75 93 THR A CA 1
ATOM 717 C C . THR A 1 93 ? -9.333 14.140 -13.409 1.00 73.75 93 THR A C 1
ATOM 719 O O . THR A 1 93 ? -9.153 15.123 -14.126 1.00 73.75 93 THR A O 1
ATOM 722 N N . PHE A 1 94 ? -10.328 14.086 -12.518 1.00 71.62 94 PHE A N 1
ATOM 723 C CA . PHE A 1 94 ? -11.297 15.167 -12.339 1.00 71.62 94 PHE A CA 1
ATOM 724 C C . PHE A 1 94 ? -10.709 16.369 -11.583 1.00 71.62 94 PHE A C 1
ATOM 726 O O . PHE A 1 94 ? -10.805 17.498 -12.060 1.00 71.62 94 PHE A O 1
ATOM 733 N N . VAL A 1 95 ? -10.058 16.133 -10.437 1.00 70.12 95 VAL A N 1
ATOM 734 C CA . VAL A 1 95 ? -9.469 17.181 -9.580 1.00 70.12 95 VAL A CA 1
ATOM 735 C C . VAL A 1 95 ? -8.388 17.960 -10.325 1.00 70.12 95 VAL A C 1
ATOM 737 O O . VAL A 1 95 ? -8.344 19.188 -10.249 1.00 70.12 95 VAL A O 1
ATOM 740 N N . ASN A 1 96 ? -7.566 17.266 -11.110 1.00 67.38 96 ASN A N 1
ATOM 741 C CA . ASN A 1 96 ? -6.537 17.908 -11.917 1.00 67.38 96 ASN A CA 1
ATOM 742 C C . ASN A 1 96 ? -7.091 18.582 -13.191 1.00 67.38 96 ASN A C 1
ATOM 744 O O . ASN A 1 96 ? -6.395 19.371 -13.828 1.00 67.38 96 ASN A O 1
ATOM 748 N N . GLY A 1 97 ? -8.349 18.314 -13.561 1.00 56.44 97 GLY A N 1
ATOM 749 C CA . GLY A 1 97 ? -9.011 18.838 -14.758 1.00 56.44 97 GLY A CA 1
ATOM 750 C C . GLY A 1 97 ? -9.757 20.169 -14.582 1.00 56.44 97 GLY A C 1
ATOM 751 O O . GLY A 1 97 ? -10.051 20.823 -15.579 1.00 56.44 97 GLY A O 1
ATOM 752 N N . THR A 1 98 ? -10.040 20.623 -13.356 1.00 50.25 98 THR A N 1
ATOM 753 C CA . THR A 1 98 ? -10.828 21.854 -13.099 1.00 50.25 98 THR A CA 1
ATOM 754 C C . THR A 1 98 ? -9.996 23.113 -12.808 1.00 50.25 98 THR A C 1
ATOM 756 O O . THR A 1 98 ? -10.548 24.138 -12.418 1.00 50.25 98 THR A O 1
ATOM 759 N N . GLY A 1 99 ? -8.675 23.066 -13.018 1.00 45.41 99 GLY A N 1
ATOM 760 C CA . GLY A 1 99 ? -7.738 24.153 -12.689 1.00 45.41 99 GLY A CA 1
ATOM 761 C C . GLY A 1 99 ? -6.699 24.478 -13.766 1.00 45.41 99 GLY A C 1
ATOM 762 O O . GLY A 1 99 ? -5.609 24.930 -13.433 1.00 45.41 99 GLY A O 1
ATOM 763 N N . GLY A 1 100 ? -7.010 24.253 -15.047 1.00 41.66 100 GLY A N 1
ATOM 764 C CA . GLY A 1 100 ? -6.235 24.830 -16.154 1.00 41.66 100 GLY A CA 1
ATOM 765 C C . GLY A 1 100 ? -5.010 24.049 -16.643 1.00 41.66 100 GLY A C 1
ATOM 766 O O . GLY A 1 100 ? -4.190 24.633 -17.342 1.00 41.66 100 GLY A O 1
ATOM 767 N N . ASN A 1 101 ? -4.886 22.749 -16.353 1.00 40.75 101 ASN A N 1
ATOM 768 C CA . ASN A 1 101 ? -3.991 21.874 -17.122 1.00 40.75 101 ASN A CA 1
ATOM 769 C C . ASN A 1 101 ? -4.621 20.485 -17.343 1.00 40.75 101 ASN A C 1
ATOM 771 O O . ASN A 1 101 ? -4.456 19.591 -16.513 1.00 40.75 101 ASN A O 1
ATOM 775 N N . PRO A 1 102 ? -5.349 20.268 -18.454 1.00 39.00 102 PRO A N 1
ATOM 776 C CA . PRO A 1 102 ? -5.811 18.935 -18.823 1.00 39.00 102 PRO A CA 1
ATOM 777 C C . PRO A 1 102 ? -4.596 18.035 -19.105 1.00 39.00 102 PRO A C 1
ATOM 779 O O . PRO A 1 102 ? -3.889 18.238 -20.089 1.00 39.00 102 PRO A O 1
ATOM 782 N N . GLY A 1 103 ? -4.340 17.050 -18.235 1.00 45.81 103 GLY A N 1
ATOM 783 C CA . GLY A 1 103 ? -3.347 15.995 -18.488 1.00 45.81 103 GLY A CA 1
ATOM 784 C C . GLY A 1 103 ? -2.287 15.724 -17.416 1.00 45.81 103 GLY A C 1
ATOM 785 O O . GLY A 1 103 ? -1.291 15.079 -17.740 1.00 45.81 103 GLY A O 1
ATOM 786 N N . THR A 1 104 ? -2.431 16.159 -16.160 1.00 50.25 104 THR A N 1
ATOM 787 C CA . THR A 1 104 ? -1.425 15.789 -15.150 1.00 50.25 104 THR A CA 1
ATOM 788 C C . THR A 1 104 ? -1.591 14.336 -14.700 1.00 50.25 104 THR A C 1
ATOM 790 O O . THR A 1 104 ? -2.625 13.919 -14.185 1.00 50.25 104 THR A O 1
ATOM 793 N N . THR A 1 105 ? -0.528 13.573 -14.933 1.00 62.88 105 THR A N 1
ATOM 794 C CA . THR A 1 105 ? -0.293 12.181 -14.552 1.00 62.88 105 THR A CA 1
ATOM 795 C C . THR A 1 105 ? -0.728 11.876 -13.118 1.00 62.88 105 THR A C 1
ATOM 797 O O . THR A 1 105 ? -0.449 12.656 -12.211 1.00 62.88 105 THR A O 1
ATOM 800 N N . PHE A 1 106 ? -1.331 10.700 -12.908 1.00 73.81 106 PHE A N 1
ATOM 801 C CA . PHE A 1 106 ? -1.577 10.126 -11.579 1.00 73.81 106 PHE A CA 1
ATOM 802 C C . PHE A 1 106 ? -0.349 10.329 -10.664 1.00 73.81 106 PHE A C 1
ATOM 804 O O . PHE A 1 106 ? 0.754 9.946 -11.067 1.00 73.81 106 PHE A O 1
ATOM 811 N N . PRO A 1 107 ? -0.503 10.910 -9.458 1.00 74.38 107 PRO A N 1
ATOM 812 C CA . PRO A 1 107 ? 0.610 11.485 -8.689 1.00 74.38 107 PRO A CA 1
ATOM 813 C C . PRO A 1 107 ? 1.589 10.452 -8.110 1.00 74.38 107 PRO A C 1
ATOM 815 O O . PRO A 1 107 ? 2.597 10.812 -7.499 1.00 74.38 107 PRO A O 1
ATOM 818 N N . LEU A 1 108 ? 1.327 9.157 -8.299 1.00 84.38 108 LEU A N 1
ATOM 819 C CA . LEU A 1 108 ? 2.220 8.097 -7.857 1.00 84.38 108 LEU A CA 1
ATOM 820 C C . LEU A 1 108 ? 3.537 8.120 -8.643 1.00 84.38 108 LEU A C 1
ATOM 822 O O . LEU A 1 108 ? 3.611 7.738 -9.812 1.00 84.38 108 LEU A O 1
ATOM 826 N N . LYS A 1 109 ? 4.612 8.525 -7.964 1.00 86.75 109 LYS A N 1
ATOM 827 C CA . LYS A 1 109 ? 5.952 8.583 -8.546 1.00 86.75 109 LYS A CA 1
ATOM 828 C C . LYS A 1 109 ? 6.517 7.180 -8.767 1.00 86.75 109 LYS A C 1
ATOM 830 O O . LYS A 1 109 ? 6.734 6.433 -7.815 1.00 86.75 109 LYS A O 1
ATOM 835 N N . THR A 1 110 ? 6.839 6.868 -10.021 1.00 90.50 110 THR A N 1
ATOM 836 C CA . THR A 1 110 ? 7.569 5.650 -10.395 1.00 90.50 110 THR A CA 1
ATOM 837 C C . THR A 1 110 ? 8.955 5.991 -10.917 1.00 90.50 110 THR A C 1
ATOM 839 O O . THR A 1 110 ? 9.089 6.915 -11.719 1.00 90.50 110 THR A O 1
ATOM 842 N N . THR A 1 111 ? 9.964 5.214 -10.536 1.00 93.00 111 THR A N 1
ATOM 843 C CA . THR A 1 111 ? 11.339 5.389 -11.015 1.00 93.00 111 THR A CA 1
ATOM 844 C C . THR A 1 111 ? 11.685 4.300 -12.034 1.00 93.00 111 THR A C 1
ATOM 846 O O . THR A 1 111 ? 11.507 3.117 -11.731 1.00 93.00 111 THR A O 1
ATOM 849 N N . PRO A 1 112 ? 12.170 4.647 -13.239 1.00 91.62 112 PRO A N 1
ATOM 850 C CA . PRO A 1 112 ? 12.655 3.645 -14.178 1.00 91.62 112 PRO A CA 1
ATOM 851 C C . PRO A 1 112 ? 13.920 2.977 -13.623 1.00 91.62 112 PRO A C 1
ATOM 853 O O . PRO A 1 112 ? 14.868 3.652 -13.226 1.00 91.62 112 PRO A O 1
ATOM 856 N N . LEU A 1 113 ? 13.928 1.649 -13.603 1.00 91.75 113 LEU A N 1
ATOM 857 C CA . LEU A 1 113 ? 15.088 0.825 -13.297 1.00 91.75 113 LEU A CA 1
ATOM 858 C C . LEU A 1 113 ? 15.683 0.351 -14.625 1.00 91.75 113 LEU A C 1
ATOM 860 O O . LEU A 1 113 ? 15.118 -0.508 -15.302 1.00 91.75 113 LEU A O 1
ATOM 864 N N . LEU A 1 114 ? 16.788 0.986 -15.009 1.00 89.25 114 LEU A N 1
ATOM 865 C CA . LEU A 1 114 ? 17.541 0.692 -16.227 1.00 89.25 114 LEU A CA 1
ATOM 866 C C . LEU A 1 114 ? 18.786 -0.134 -15.861 1.00 89.25 114 LEU A C 1
ATOM 868 O O . LEU A 1 114 ? 18.722 -1.020 -15.015 1.00 89.25 114 LEU A O 1
ATOM 872 N N . THR A 1 115 ? 19.929 0.151 -16.481 1.00 85.50 115 THR A N 1
ATOM 873 C CA . THR A 1 115 ? 21.201 -0.536 -16.214 1.00 85.50 115 THR A CA 1
ATOM 874 C C . THR A 1 115 ? 21.945 0.006 -14.991 1.00 85.50 115 THR A C 1
ATOM 876 O O . THR A 1 115 ? 22.789 -0.691 -14.434 1.00 85.50 115 THR A O 1
ATOM 879 N N . ALA A 1 116 ? 21.644 1.234 -14.559 1.00 90.12 116 ALA A N 1
ATOM 880 C CA . ALA A 1 116 ? 22.264 1.855 -13.393 1.00 90.12 116 ALA A CA 1
ATOM 881 C C . ALA A 1 116 ? 21.465 1.575 -12.103 1.00 90.12 116 ALA A C 1
ATOM 883 O O . ALA A 1 116 ? 20.230 1.545 -12.145 1.00 90.12 116 ALA A O 1
ATOM 884 N N . PRO A 1 117 ? 22.138 1.424 -10.945 1.00 90.19 117 PRO A N 1
ATOM 885 C CA . PRO A 1 117 ? 21.463 1.311 -9.657 1.00 90.19 117 PRO A CA 1
ATOM 886 C C . PRO A 1 117 ? 20.591 2.534 -9.346 1.00 90.19 117 PRO A C 1
ATOM 888 O O . PRO A 1 117 ? 20.988 3.673 -9.587 1.00 90.19 117 PRO A O 1
ATOM 891 N N . VAL A 1 118 ? 19.426 2.289 -8.746 1.00 93.38 118 VAL A N 1
ATOM 892 C CA . VAL A 1 118 ? 18.522 3.327 -8.236 1.00 93.38 118 VAL A CA 1
ATOM 893 C C . VAL A 1 118 ? 18.540 3.294 -6.713 1.00 93.38 118 VAL A C 1
ATOM 895 O O . VAL A 1 118 ? 18.287 2.252 -6.110 1.00 93.38 118 VAL A O 1
ATOM 898 N N . THR A 1 119 ? 18.787 4.445 -6.091 1.00 92.69 119 THR A N 1
ATOM 899 C CA . THR A 1 119 ? 18.683 4.608 -4.636 1.00 92.69 119 THR A CA 1
ATOM 900 C C . THR A 1 119 ? 17.289 5.104 -4.268 1.00 92.69 119 THR A C 1
ATOM 902 O O . THR A 1 119 ? 16.793 6.070 -4.849 1.00 92.69 119 THR A O 1
ATOM 905 N N . ALA A 1 120 ? 16.669 4.469 -3.276 1.00 89.81 120 ALA A N 1
ATOM 906 C CA . ALA A 1 120 ? 15.409 4.907 -2.692 1.00 89.81 120 ALA A CA 1
ATOM 907 C C . ALA A 1 120 ? 15.516 4.932 -1.165 1.00 89.81 120 ALA A C 1
ATOM 909 O O . ALA A 1 120 ? 16.119 4.043 -0.564 1.00 89.81 120 ALA A O 1
ATOM 910 N N . THR A 1 121 ? 14.891 5.932 -0.551 1.00 88.81 121 THR A N 1
ATOM 911 C CA . THR A 1 121 ? 14.713 6.004 0.900 1.00 88.81 121 THR A CA 1
ATOM 912 C C . THR A 1 121 ? 13.295 5.563 1.223 1.00 88.81 121 THR A C 1
ATOM 914 O O . THR A 1 121 ? 12.338 6.112 0.678 1.00 88.81 121 THR A O 1
ATOM 917 N N . LEU A 1 122 ? 13.162 4.571 2.098 1.00 86.56 122 LEU A N 1
ATOM 918 C CA . LEU A 1 122 ? 11.873 4.081 2.573 1.00 86.56 122 LEU A CA 1
ATOM 919 C C . LEU A 1 122 ? 11.683 4.530 4.019 1.00 86.56 122 LEU A C 1
ATOM 921 O O . LEU A 1 122 ? 12.519 4.236 4.870 1.00 86.56 122 LEU A O 1
ATOM 925 N N . ALA A 1 123 ? 10.593 5.246 4.277 1.00 82.00 123 ALA A N 1
ATOM 926 C CA . ALA A 1 123 ? 10.087 5.432 5.631 1.00 82.00 123 ALA A CA 1
ATOM 927 C C . ALA A 1 123 ? 9.271 4.200 6.053 1.00 82.00 123 ALA A C 1
ATOM 929 O O . ALA A 1 123 ? 8.817 3.431 5.199 1.00 82.00 123 ALA A O 1
ATOM 930 N N . ASP A 1 124 ? 9.043 4.038 7.356 1.00 76.69 124 ASP A N 1
ATOM 931 C CA . ASP A 1 124 ? 8.188 2.970 7.874 1.00 76.69 124 ASP A CA 1
ATOM 932 C C . ASP A 1 124 ? 6.790 3.042 7.251 1.00 76.69 124 ASP A C 1
ATOM 934 O O . ASP A 1 124 ? 6.133 4.083 7.258 1.00 76.69 124 ASP A O 1
ATOM 938 N N . GLY A 1 125 ? 6.344 1.926 6.672 1.00 78.81 125 GLY A N 1
ATOM 939 C CA . GLY A 1 125 ? 5.065 1.861 5.963 1.00 78.81 125 GLY A CA 1
ATOM 940 C C . GLY A 1 125 ? 5.042 2.523 4.582 1.00 78.81 125 GLY A C 1
ATOM 941 O O . GLY A 1 125 ? 3.995 2.534 3.938 1.00 78.81 125 GLY A O 1
ATOM 942 N N . GLY A 1 126 ? 6.170 3.064 4.120 1.00 84.44 126 GLY A N 1
ATOM 943 C CA . GLY A 1 126 ? 6.335 3.604 2.777 1.00 84.44 126 GLY A CA 1
ATOM 944 C C . GLY A 1 126 ? 6.672 2.534 1.739 1.00 84.44 126 GLY A C 1
ATOM 945 O O . GLY A 1 126 ? 7.037 1.402 2.058 1.00 84.44 126 GLY A O 1
ATOM 946 N N . ALA A 1 127 ? 6.586 2.917 0.467 1.00 91.31 127 ALA A N 1
ATOM 947 C CA . ALA A 1 127 ? 6.987 2.082 -0.658 1.00 91.31 127 ALA A CA 1
ATOM 948 C C . ALA A 1 127 ? 7.662 2.921 -1.746 1.00 91.31 127 ALA A C 1
ATOM 950 O O . ALA A 1 127 ? 7.332 4.091 -1.944 1.00 91.31 127 ALA A O 1
ATOM 951 N N . ALA A 1 128 ? 8.586 2.294 -2.471 1.00 93.06 128 ALA A N 1
ATOM 952 C CA . ALA A 1 128 ? 9.166 2.830 -3.692 1.00 93.06 128 ALA A CA 1
ATOM 953 C C . ALA A 1 128 ? 8.659 2.009 -4.878 1.00 93.06 128 ALA A C 1
ATOM 955 O O . ALA A 1 128 ? 8.676 0.779 -4.841 1.00 93.06 128 ALA A O 1
ATOM 956 N N . TYR A 1 129 ? 8.235 2.693 -5.937 1.00 93.00 129 TYR A N 1
ATOM 957 C CA . TYR A 1 129 ? 7.689 2.060 -7.133 1.00 93.00 129 TYR A CA 1
ATOM 958 C C . TYR A 1 129 ? 8.734 2.116 -8.239 1.00 93.00 129 TYR A C 1
ATOM 960 O O . TYR A 1 129 ? 9.037 3.189 -8.762 1.00 93.00 129 TYR A O 1
ATOM 968 N N . LEU A 1 130 ? 9.300 0.963 -8.588 1.00 93.31 130 LEU A N 1
ATOM 969 C CA . LEU A 1 130 ? 10.279 0.846 -9.665 1.00 93.31 130 LEU A CA 1
ATOM 970 C C . LEU A 1 130 ? 9.652 0.155 -10.874 1.00 93.31 130 LEU A C 1
ATOM 972 O O . LEU A 1 130 ? 8.855 -0.770 -10.725 1.00 93.31 130 LEU A O 1
ATOM 976 N N . ARG A 1 131 ? 10.014 0.601 -12.078 1.00 91.75 131 ARG A N 1
ATOM 977 C CA . ARG A 1 131 ? 9.529 0.021 -13.338 1.00 91.75 131 ARG A CA 1
ATOM 978 C C . ARG A 1 131 ? 10.699 -0.352 -14.226 1.00 91.75 131 ARG A C 1
ATOM 980 O O . ARG A 1 131 ? 11.565 0.477 -14.469 1.00 91.75 131 ARG A O 1
ATOM 987 N N . PHE A 1 132 ? 10.683 -1.561 -14.756 1.00 91.56 132 PHE A N 1
ATOM 988 C CA . PHE A 1 132 ? 11.628 -2.016 -15.768 1.00 91.56 132 PHE A CA 1
ATOM 989 C C . PHE A 1 132 ? 10.867 -2.749 -16.870 1.00 91.56 132 PHE A C 1
ATOM 991 O O . PHE A 1 132 ? 9.730 -3.184 -16.671 1.00 91.56 132 PHE A O 1
ATOM 998 N N . ALA A 1 133 ? 11.488 -2.852 -18.038 1.00 90.75 133 ALA A N 1
ATOM 999 C CA . ALA A 1 133 ? 10.999 -3.656 -19.145 1.00 90.75 133 ALA A CA 1
ATOM 1000 C C . ALA A 1 133 ? 11.952 -4.830 -19.363 1.00 90.75 133 ALA A C 1
ATOM 1002 O O . ALA A 1 133 ? 13.153 -4.723 -19.113 1.00 90.75 133 ALA A O 1
ATOM 1003 N N . VAL A 1 134 ? 11.399 -5.950 -19.815 1.00 90.50 134 VAL A N 1
ATOM 1004 C CA . VAL A 1 134 ? 12.160 -7.135 -20.198 1.00 90.50 134 VAL A CA 1
ATOM 1005 C C . VAL A 1 134 ? 11.731 -7.490 -21.606 1.00 90.50 134 VAL A C 1
ATOM 1007 O O . VAL A 1 134 ? 10.536 -7.661 -21.855 1.00 90.50 134 VAL A O 1
ATOM 1010 N N . ASP A 1 135 ? 12.693 -7.572 -22.519 1.00 89.94 135 ASP A N 1
ATOM 1011 C CA . ASP A 1 135 ? 12.414 -7.967 -23.894 1.00 89.94 135 ASP A CA 1
ATOM 1012 C C . ASP A 1 135 ? 11.894 -9.407 -23.961 1.00 89.94 135 ASP A C 1
ATOM 1014 O O . ASP A 1 135 ? 12.175 -10.246 -23.097 1.00 89.94 135 ASP A O 1
ATOM 1018 N N . ALA A 1 136 ? 11.142 -9.711 -25.019 1.00 91.06 136 ALA A N 1
ATOM 1019 C CA . ALA A 1 136 ? 10.592 -11.042 -25.234 1.00 91.06 136 ALA A CA 1
ATOM 1020 C C . ALA A 1 136 ? 11.699 -12.113 -25.221 1.00 91.06 136 ALA A C 1
ATOM 1022 O O . ALA A 1 136 ? 12.740 -11.976 -25.865 1.00 91.06 136 ALA A O 1
ATOM 1023 N N . GLY A 1 137 ? 11.477 -13.186 -24.459 1.00 92.06 137 GLY A N 1
ATOM 1024 C CA . GLY A 1 137 ? 12.445 -14.276 -24.306 1.00 92.06 137 GLY A CA 1
ATOM 1025 C C . GLY A 1 137 ? 13.684 -13.930 -23.470 1.00 92.06 137 GLY A C 1
ATOM 1026 O O . GLY A 1 137 ? 14.621 -14.726 -23.430 1.00 92.06 137 GLY A O 1
ATOM 1027 N N . LYS A 1 138 ? 13.725 -12.767 -22.807 1.00 92.38 138 LYS A N 1
ATOM 1028 C CA . LYS A 1 138 ? 14.787 -12.400 -21.861 1.00 92.38 138 LYS A CA 1
ATOM 1029 C C . LYS A 1 138 ? 14.320 -12.557 -20.416 1.00 92.38 138 LYS A C 1
ATOM 1031 O O . LYS A 1 138 ? 13.129 -12.630 -20.124 1.00 92.38 138 LYS A O 1
ATOM 1036 N N . VAL A 1 139 ? 15.288 -12.595 -19.505 1.00 89.12 139 VAL A N 1
ATOM 1037 C CA . VAL A 1 139 ? 15.057 -12.576 -18.059 1.00 89.12 139 VAL A CA 1
ATOM 1038 C C . VAL A 1 139 ? 15.596 -11.260 -17.520 1.00 89.12 139 VAL A C 1
ATOM 1040 O O . VAL A 1 139 ? 16.762 -10.934 -17.728 1.00 89.12 139 VAL A O 1
ATOM 1043 N N . GLY A 1 140 ? 14.736 -10.505 -16.842 1.00 86.56 140 GLY A N 1
ATOM 1044 C CA . GLY A 1 140 ? 15.126 -9.333 -16.067 1.00 86.56 140 GLY A CA 1
ATOM 1045 C C . GLY A 1 140 ? 15.197 -9.680 -14.588 1.00 86.56 140 GLY A C 1
ATOM 1046 O O . GLY A 1 140 ? 14.427 -10.506 -14.099 1.00 86.56 140 GLY A O 1
ATOM 1047 N N . GLY A 1 141 ? 16.108 -9.032 -13.873 1.00 85.50 141 GLY A N 1
ATOM 1048 C CA . GLY A 1 141 ? 16.260 -9.191 -12.435 1.00 85.50 141 GLY A CA 1
ATOM 1049 C C . GLY A 1 141 ? 16.780 -7.911 -11.803 1.00 85.50 141 GLY A C 1
ATOM 1050 O O . GLY A 1 141 ? 17.359 -7.060 -12.476 1.00 85.50 141 GLY A O 1
ATOM 1051 N N . ALA A 1 142 ? 16.568 -7.787 -10.500 1.00 86.81 142 ALA A N 1
ATOM 1052 C CA . ALA A 1 142 ? 17.100 -6.701 -9.700 1.00 86.81 142 ALA A CA 1
ATOM 1053 C C . ALA A 1 142 ? 17.589 -7.260 -8.368 1.00 86.81 142 ALA A C 1
ATOM 1055 O O . ALA A 1 142 ? 16.948 -8.133 -7.780 1.00 86.81 142 ALA A O 1
ATOM 1056 N N . THR A 1 143 ? 18.700 -6.721 -7.882 1.00 89.06 143 THR A N 1
ATOM 1057 C CA . THR A 1 143 ? 19.201 -7.003 -6.539 1.00 89.06 143 THR A CA 1
ATOM 1058 C C . THR A 1 143 ? 18.954 -5.781 -5.676 1.00 89.06 143 THR A C 1
ATOM 1060 O O . THR A 1 143 ? 19.264 -4.660 -6.078 1.00 89.06 143 THR A O 1
ATOM 1063 N N . VAL A 1 144 ? 18.414 -5.991 -4.479 1.00 91.25 144 VAL A N 1
ATOM 1064 C CA . VAL A 1 144 ? 18.225 -4.923 -3.494 1.00 91.25 144 VAL A CA 1
ATOM 1065 C C . VAL A 1 144 ? 19.318 -5.026 -2.441 1.00 91.25 144 VAL A C 1
ATOM 1067 O O . VAL A 1 144 ? 19.588 -6.106 -1.918 1.00 91.25 144 VAL A O 1
ATOM 1070 N N . LYS A 1 145 ? 19.943 -3.892 -2.119 1.00 90.75 145 LYS A N 1
ATOM 1071 C CA . LYS A 1 145 ? 20.963 -3.782 -1.076 1.00 90.75 145 LYS A CA 1
ATOM 1072 C C . LYS A 1 145 ? 20.653 -2.583 -0.184 1.00 90.75 145 LYS A C 1
ATOM 1074 O O . LYS A 1 145 ? 20.407 -1.492 -0.689 1.00 90.75 145 LYS A O 1
ATOM 1079 N N . GLY A 1 146 ? 20.681 -2.797 1.129 1.00 89.50 146 GLY A N 1
ATOM 1080 C CA . GLY A 1 146 ? 20.624 -1.732 2.128 1.00 89.50 146 GLY A CA 1
ATOM 1081 C C . GLY A 1 146 ? 22.020 -1.317 2.614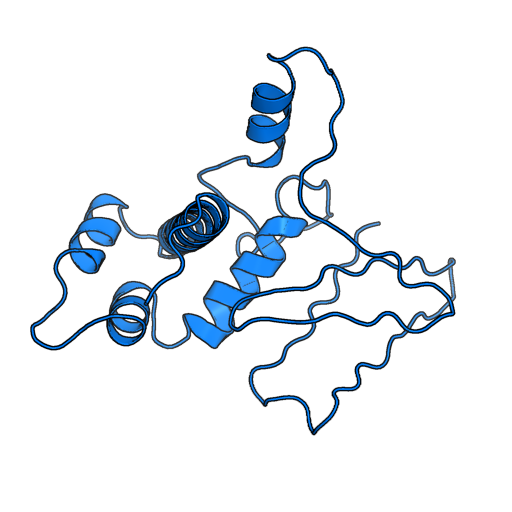 1.00 89.50 146 GLY A C 1
ATOM 1082 O O . GLY A 1 146 ? 23.003 -2.012 2.339 1.00 89.50 146 GLY A O 1
ATOM 1083 N N . PRO A 1 147 ? 22.127 -0.207 3.366 1.00 86.69 147 PRO A N 1
ATOM 1084 C CA . PRO A 1 147 ? 23.360 0.157 4.073 1.00 86.69 147 PRO A CA 1
ATOM 1085 C C . PRO A 1 147 ? 23.743 -0.873 5.155 1.00 86.69 147 PRO A C 1
ATOM 1087 O O . PRO A 1 147 ? 24.913 -0.999 5.498 1.00 86.69 147 PRO A O 1
ATOM 1090 N N . ALA A 1 148 ? 22.762 -1.633 5.648 1.00 88.75 148 ALA A N 1
ATOM 1091 C CA . ALA A 1 148 ? 22.912 -2.799 6.512 1.00 88.75 148 ALA A CA 1
ATOM 1092 C C . ALA A 1 148 ? 22.048 -3.958 5.973 1.00 88.75 148 ALA A C 1
ATOM 1094 O O . ALA A 1 148 ? 21.439 -3.842 4.903 1.00 88.75 148 ALA A O 1
ATOM 1095 N N . ALA A 1 149 ? 21.983 -5.073 6.709 1.00 90.19 149 ALA A N 1
ATOM 1096 C CA . ALA A 1 149 ? 21.044 -6.152 6.406 1.00 90.19 149 ALA A CA 1
ATOM 1097 C C . ALA A 1 149 ? 19.606 -5.608 6.332 1.00 90.19 149 ALA A C 1
ATOM 1099 O O . ALA A 1 149 ? 19.196 -4.800 7.168 1.00 90.19 149 ALA A O 1
ATOM 1100 N N . LEU A 1 150 ? 18.851 -6.033 5.314 1.00 89.06 150 LEU A N 1
ATOM 1101 C CA . LEU A 1 150 ? 17.462 -5.606 5.152 1.00 89.06 150 LEU A CA 1
ATOM 1102 C C . LEU A 1 150 ? 16.616 -6.129 6.330 1.00 89.06 150 LEU A C 1
ATOM 1104 O O . LEU A 1 150 ? 16.797 -7.284 6.726 1.00 89.06 150 LEU A O 1
ATOM 1108 N N . PRO A 1 151 ? 15.693 -5.321 6.885 1.00 86.56 151 PRO A N 1
ATOM 1109 C CA . PRO A 1 151 ? 14.796 -5.774 7.945 1.00 86.56 151 PRO A CA 1
ATOM 1110 C C . PRO A 1 151 ? 13.972 -6.994 7.518 1.00 86.56 151 PRO A C 1
ATOM 1112 O O . PRO A 1 151 ? 13.575 -7.098 6.361 1.00 86.56 151 PRO A O 1
ATOM 1115 N N . SER A 1 152 ? 13.619 -7.877 8.456 1.00 85.50 152 SER A N 1
ATOM 1116 C CA . SER A 1 152 ? 12.762 -9.047 8.178 1.00 85.50 152 SER A CA 1
ATOM 1117 C C . SER A 1 152 ? 11.344 -8.683 7.717 1.00 85.50 152 SER A C 1
ATOM 1119 O O . SER A 1 152 ? 10.632 -9.517 7.165 1.00 85.50 152 SER A O 1
ATOM 1121 N N . THR A 1 153 ? 10.930 -7.435 7.938 1.00 82.62 153 THR A N 1
ATOM 1122 C CA . THR A 1 153 ? 9.660 -6.859 7.482 1.00 82.62 153 THR A CA 1
ATOM 1123 C C . THR A 1 153 ? 9.734 -6.270 6.072 1.00 82.62 153 THR A C 1
ATOM 1125 O O . THR A 1 153 ? 8.700 -5.892 5.519 1.00 82.62 153 THR A O 1
ATOM 1128 N N . PHE A 1 154 ? 10.927 -6.181 5.475 1.00 87.56 154 PHE A N 1
ATOM 1129 C CA . PHE A 1 154 ? 11.093 -5.741 4.096 1.00 87.56 154 PHE A CA 1
ATOM 1130 C C . PHE A 1 154 ? 10.496 -6.776 3.137 1.00 87.56 154 PHE A C 1
ATOM 1132 O O . PHE A 1 154 ? 10.714 -7.978 3.276 1.00 87.56 154 PHE A O 1
ATOM 1139 N N . SER A 1 155 ? 9.754 -6.306 2.136 1.00 89.50 155 SER A N 1
ATOM 1140 C CA . SER A 1 155 ? 9.163 -7.170 1.117 1.00 89.50 155 SER A CA 1
ATOM 1141 C C . SER A 1 155 ? 9.270 -6.539 -0.266 1.00 89.50 155 SER A C 1
ATOM 1143 O O . SER A 1 155 ? 9.292 -5.317 -0.409 1.00 89.50 155 SER A O 1
ATOM 1145 N N . ILE A 1 156 ? 9.348 -7.395 -1.284 1.00 90.88 156 ILE A N 1
ATOM 1146 C CA . ILE A 1 156 ? 9.336 -7.008 -2.694 1.00 90.88 156 ILE A CA 1
ATOM 1147 C C . ILE A 1 156 ? 8.085 -7.607 -3.320 1.00 90.88 156 ILE A C 1
ATOM 1149 O O . ILE A 1 156 ? 7.803 -8.792 -3.143 1.00 90.88 156 ILE A O 1
ATOM 1153 N N . ILE A 1 157 ? 7.359 -6.789 -4.075 1.00 90.94 157 ILE A N 1
ATOM 1154 C CA . ILE A 1 157 ? 6.214 -7.222 -4.871 1.00 90.94 157 ILE A CA 1
ATOM 1155 C C . ILE A 1 157 ? 6.587 -7.003 -6.331 1.00 90.94 157 ILE A C 1
ATOM 1157 O O . ILE A 1 157 ? 6.902 -5.884 -6.736 1.00 90.94 157 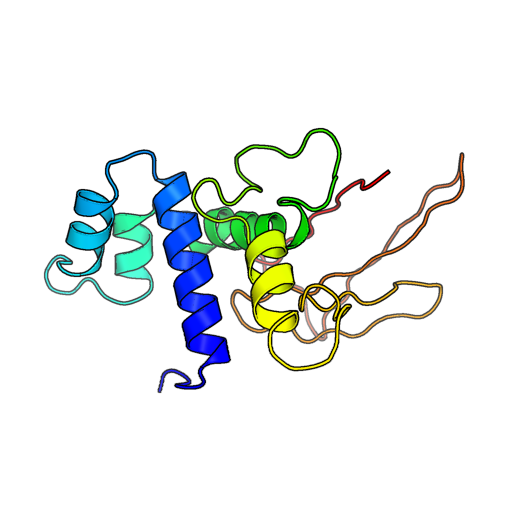ILE A O 1
ATOM 1161 N N . VAL A 1 158 ? 6.579 -8.079 -7.115 1.00 91.12 158 VAL A N 1
ATOM 1162 C CA . VAL A 1 158 ? 6.837 -8.021 -8.555 1.00 91.12 158 VAL A CA 1
ATOM 1163 C C . VAL A 1 158 ? 5.510 -8.173 -9.278 1.00 91.12 158 VAL A C 1
ATOM 1165 O O . VAL A 1 158 ? 4.822 -9.178 -9.117 1.00 91.12 158 VAL A O 1
ATOM 1168 N N . ILE A 1 159 ? 5.156 -7.164 -10.071 1.00 89.19 159 ILE A N 1
ATOM 1169 C CA . ILE A 1 159 ? 3.889 -7.107 -10.800 1.00 89.19 159 ILE A CA 1
ATOM 1170 C C . ILE A 1 159 ? 4.193 -7.140 -12.293 1.00 89.19 159 ILE A C 1
ATOM 1172 O O . ILE A 1 159 ? 4.941 -6.305 -12.808 1.00 89.19 159 ILE A O 1
ATOM 1176 N N . ARG A 1 160 ? 3.584 -8.091 -13.003 1.00 88.12 160 ARG A N 1
ATOM 1177 C CA . ARG A 1 160 ? 3.571 -8.093 -14.466 1.00 88.12 160 ARG A CA 1
ATOM 1178 C C . ARG A 1 160 ? 2.457 -7.164 -14.944 1.00 88.12 160 ARG A C 1
ATOM 1180 O O . ARG A 1 160 ? 1.311 -7.341 -14.558 1.00 88.12 160 ARG A O 1
ATOM 1187 N N . THR A 1 161 ? 2.804 -6.178 -15.766 1.00 86.38 161 THR A N 1
ATOM 1188 C CA . THR A 1 161 ? 1.867 -5.131 -16.223 1.00 86.38 161 THR A CA 1
ATOM 1189 C C . THR A 1 161 ? 1.470 -5.256 -17.695 1.00 86.38 161 THR A C 1
ATOM 1191 O O . THR A 1 161 ? 0.612 -4.505 -18.148 1.00 86.38 161 THR A O 1
ATOM 1194 N N . LYS A 1 162 ? 2.091 -6.177 -18.440 1.00 78.19 162 LYS A N 1
ATOM 1195 C CA . LYS A 1 162 ? 1.847 -6.469 -19.856 1.00 78.19 162 LYS A CA 1
ATOM 1196 C C . LYS A 1 162 ? 1.991 -7.963 -20.109 1.00 78.19 162 LYS A C 1
ATOM 1198 O O . LYS A 1 162 ? 2.808 -8.587 -19.388 1.00 78.19 162 LYS A O 1
#

Secondary structure (DSSP, 8-state):
-----HHHHHHHHHHHHHHHHHH-S-HHHHHHHHHSPPTT--HHHHHHHHH-TTIIIIIHHHHHHHHHHTTTT-TT--GGGS-TT--HHHHHHHHTTTTT-TT---S--EEE--SS-------TT---EEE----TT---------SSSPPTT---------